Protein AF-A0A3L6S058-F1 (afdb_monomer_lite)

Structure (mmCIF, N/CA/C/O backbone):
data_AF-A0A3L6S058-F1
#
_entry.id   AF-A0A3L6S058-F1
#
loop_
_atom_site.group_PDB
_atom_site.id
_atom_site.type_symbol
_atom_site.label_atom_id
_atom_site.label_alt_id
_atom_site.label_comp_id
_atom_site.label_asym_id
_atom_site.label_entity_id
_atom_site.label_seq_id
_atom_site.pdbx_PDB_ins_code
_atom_site.Cartn_x
_atom_site.Cartn_y
_atom_site.Cartn_z
_atom_site.occupancy
_atom_site.B_iso_or_equiv
_atom_site.auth_seq_id
_atom_site.auth_comp_id
_atom_site.auth_asym_id
_atom_site.auth_atom_id
_atom_site.pdbx_PDB_model_num
ATOM 1 N N . MET A 1 1 ? 93.501 -15.573 -48.172 1.00 44.84 1 MET A N 1
ATOM 2 C CA . MET A 1 1 ? 94.250 -16.262 -49.234 1.00 44.84 1 MET A CA 1
ATOM 3 C C . MET A 1 1 ? 93.600 -17.631 -49.296 1.00 44.84 1 MET A C 1
ATOM 5 O O . MET A 1 1 ? 93.724 -18.362 -48.328 1.00 44.84 1 MET A O 1
ATOM 9 N N . ASP A 1 2 ? 92.662 -17.895 -50.200 1.00 35.03 2 ASP A N 1
ATOM 10 C CA . ASP A 1 2 ? 92.759 -17.596 -51.629 1.00 35.03 2 ASP A CA 1
ATOM 11 C C . ASP A 1 2 ? 91.419 -17.218 -52.270 1.00 35.03 2 ASP A C 1
ATOM 13 O O . ASP A 1 2 ? 90.385 -17.842 -52.031 1.00 35.03 2 ASP A O 1
ATOM 17 N N . ASP A 1 3 ? 91.495 -16.181 -53.100 1.00 41.69 3 ASP A N 1
ATOM 18 C CA . ASP A 1 3 ? 90.551 -15.879 -54.165 1.00 41.69 3 ASP A CA 1
ATOM 19 C C . ASP A 1 3 ? 90.667 -16.953 -55.248 1.00 41.69 3 ASP A C 1
ATOM 21 O O . ASP A 1 3 ? 91.778 -17.259 -55.671 1.00 41.69 3 ASP A O 1
ATOM 25 N N . PHE A 1 4 ? 89.550 -17.453 -55.772 1.00 39.94 4 PHE A N 1
ATOM 26 C CA . PHE A 1 4 ? 89.512 -17.933 -57.155 1.00 39.94 4 PHE A CA 1
ATOM 27 C C . PHE A 1 4 ? 88.100 -17.761 -57.723 1.00 39.94 4 PHE A C 1
ATOM 29 O O . PHE A 1 4 ? 87.246 -18.641 -57.656 1.00 39.94 4 PHE A O 1
ATOM 36 N N . PHE A 1 5 ? 87.866 -16.574 -58.281 1.00 37.28 5 PHE A N 1
ATOM 37 C CA . PHE A 1 5 ? 86.881 -16.378 -59.337 1.00 37.28 5 PHE A CA 1
ATOM 38 C C . PHE A 1 5 ? 87.370 -17.113 -60.590 1.00 37.28 5 PHE A C 1
ATOM 40 O O . PHE A 1 5 ? 88.449 -16.809 -61.095 1.00 37.28 5 PHE A O 1
ATOM 47 N N . ILE A 1 6 ? 86.556 -18.021 -61.125 1.00 50.00 6 ILE A N 1
ATOM 48 C CA . ILE A 1 6 ? 86.510 -18.295 -62.564 1.00 50.00 6 ILE A CA 1
ATOM 49 C C . ILE A 1 6 ? 85.036 -18.261 -62.960 1.00 50.00 6 ILE A C 1
ATOM 51 O O . ILE A 1 6 ? 84.266 -19.158 -62.623 1.00 50.00 6 ILE A O 1
ATOM 55 N N . ASP A 1 7 ? 84.670 -17.186 -63.655 1.00 44.31 7 ASP A N 1
ATOM 56 C CA . ASP A 1 7 ? 83.478 -17.102 -64.492 1.00 44.31 7 ASP A CA 1
ATOM 57 C C . ASP A 1 7 ? 83.594 -18.099 -65.645 1.00 44.31 7 ASP A C 1
ATOM 59 O O . ASP A 1 7 ? 84.623 -18.141 -66.318 1.00 44.31 7 ASP A O 1
ATOM 63 N N . LEU A 1 8 ? 82.510 -18.813 -65.943 1.00 43.28 8 LEU A N 1
ATOM 64 C CA . LEU A 1 8 ? 82.200 -19.246 -67.305 1.00 43.28 8 LEU A CA 1
ATOM 65 C C . LEU A 1 8 ? 80.700 -19.529 -67.422 1.00 43.28 8 LEU A C 1
ATOM 67 O O . LEU A 1 8 ? 80.188 -20.596 -67.099 1.00 43.28 8 LEU A O 1
ATOM 71 N N . ASN A 1 9 ? 80.014 -18.493 -67.887 1.00 42.84 9 ASN A N 1
ATOM 72 C CA . ASN A 1 9 ? 78.731 -18.537 -68.562 1.00 42.84 9 ASN A CA 1
ATOM 73 C C . ASN A 1 9 ? 78.763 -19.567 -69.709 1.00 42.84 9 ASN A C 1
ATOM 75 O O . ASN A 1 9 ? 79.426 -19.296 -70.705 1.00 42.84 9 ASN A O 1
ATOM 79 N N . ASP A 1 10 ? 78.049 -20.695 -69.594 1.00 37.28 10 ASP A N 1
ATOM 80 C CA . ASP A 1 10 ? 77.341 -21.314 -70.727 1.00 37.28 10 ASP A CA 1
ATOM 81 C C . ASP A 1 10 ? 76.335 -22.405 -70.285 1.00 37.28 10 ASP A C 1
ATOM 83 O O . ASP A 1 10 ? 76.509 -23.050 -69.254 1.00 37.28 10 ASP A O 1
ATOM 87 N N . ALA A 1 11 ? 75.329 -22.641 -71.134 1.00 37.25 11 ALA A N 1
ATOM 88 C CA . ALA A 1 11 ? 74.325 -23.718 -71.119 1.00 37.25 11 ALA A CA 1
ATOM 89 C C . ALA A 1 11 ? 73.046 -23.539 -70.264 1.00 37.25 11 ALA A C 1
ATOM 91 O O . ALA A 1 11 ? 72.781 -24.192 -69.258 1.00 37.25 11 ALA A O 1
ATOM 92 N N . ALA A 1 12 ? 72.193 -22.671 -70.800 1.00 41.12 12 ALA A N 1
ATOM 93 C CA . ALA A 1 12 ? 70.732 -22.708 -70.835 1.00 41.12 12 ALA A CA 1
ATOM 94 C C . ALA A 1 12 ? 70.006 -24.050 -70.519 1.00 41.12 12 ALA A C 1
ATOM 96 O O . ALA A 1 12 ? 70.308 -25.082 -71.108 1.00 41.12 12 ALA A O 1
ATOM 97 N N . GLN A 1 13 ? 68.914 -23.947 -69.740 1.00 35.25 13 GLN A N 1
ATOM 98 C CA . GLN A 1 13 ? 67.521 -24.351 -70.060 1.00 35.25 13 GLN A CA 1
ATOM 99 C C . GLN A 1 13 ? 66.767 -24.991 -68.878 1.00 35.25 13 GLN A C 1
ATOM 101 O O . GLN A 1 13 ? 67.076 -26.088 -68.429 1.00 35.25 13 GLN A O 1
ATOM 106 N N . GLY A 1 14 ? 65.659 -24.344 -68.488 1.00 39.09 14 GLY A N 1
ATOM 107 C CA . GLY A 1 14 ? 64.424 -25.080 -68.199 1.00 39.09 14 GLY A CA 1
ATOM 108 C C . GLY A 1 14 ? 64.016 -25.292 -66.742 1.00 39.09 14 GLY A C 1
ATOM 109 O O . GLY A 1 14 ? 63.689 -26.413 -66.378 1.00 39.09 14 GLY A O 1
ATOM 110 N N . VAL A 1 15 ? 63.894 -24.236 -65.932 1.00 36.03 15 VAL A N 1
ATOM 111 C CA . VAL A 1 15 ? 62.937 -24.252 -64.810 1.00 36.03 15 VAL A CA 1
ATOM 112 C C . V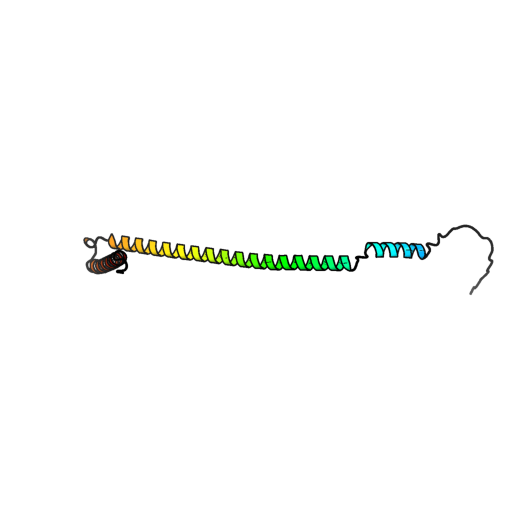AL A 1 15 ? 62.122 -22.972 -64.879 1.00 36.03 15 VAL A C 1
ATOM 114 O O . VAL A 1 15 ? 62.600 -21.891 -64.542 1.00 36.03 15 VAL A O 1
ATOM 117 N N . GLY A 1 16 ? 60.895 -23.094 -65.387 1.00 37.34 16 GLY A N 1
ATOM 118 C CA . GLY A 1 16 ? 59.908 -22.025 -65.362 1.00 37.34 16 GLY A CA 1
ATOM 119 C C . GLY A 1 16 ? 59.573 -21.685 -63.917 1.00 37.34 16 GLY A C 1
ATOM 120 O O . GLY A 1 16 ? 58.658 -22.261 -63.334 1.00 37.34 16 GLY A O 1
ATOM 121 N N . VAL A 1 17 ? 60.321 -20.748 -63.338 1.00 38.19 17 VAL A N 1
ATOM 122 C CA . VAL A 1 17 ? 59.876 -19.987 -62.178 1.00 38.19 17 VAL A CA 1
ATOM 123 C C . VAL A 1 17 ? 58.657 -19.226 -62.672 1.00 38.19 17 VAL A C 1
ATOM 125 O O . VAL A 1 17 ? 58.783 -18.251 -63.412 1.00 38.19 17 VAL A O 1
ATOM 128 N N . GLY A 1 18 ? 57.467 -19.739 -62.354 1.00 40.62 18 GLY A N 1
ATOM 129 C CA . GLY A 1 18 ? 56.224 -19.022 -62.567 1.00 40.62 18 GLY A CA 1
ATOM 130 C C . GLY A 1 18 ? 56.354 -17.693 -61.846 1.00 40.62 18 GLY A C 1
ATOM 131 O O . GLY A 1 18 ? 56.252 -17.637 -60.623 1.00 40.62 18 GLY A O 1
ATOM 132 N N . VAL A 1 19 ? 56.653 -16.642 -62.607 1.00 39.91 19 VAL A N 1
ATOM 133 C CA . VAL A 1 19 ? 56.618 -15.269 -62.133 1.00 39.91 19 VAL A CA 1
ATOM 134 C C . VAL A 1 19 ? 55.179 -15.068 -61.695 1.00 39.91 19 VAL A C 1
ATOM 136 O O . VAL A 1 19 ? 54.285 -14.900 -62.525 1.00 39.91 19 VAL A O 1
ATOM 139 N N . VAL A 1 20 ? 54.924 -15.159 -60.390 1.00 45.78 20 VAL A N 1
ATOM 140 C CA . VAL A 1 20 ? 53.693 -14.626 -59.821 1.00 45.78 20 VAL A CA 1
ATOM 141 C C . VAL A 1 20 ? 53.835 -13.126 -60.010 1.00 45.78 20 VAL A C 1
ATOM 143 O O . VAL A 1 20 ? 54.428 -12.430 -59.192 1.00 45.78 20 VAL A O 1
ATOM 146 N N . SER A 1 21 ? 53.391 -12.663 -61.177 1.00 47.31 21 SER A N 1
ATOM 147 C CA . SER A 1 21 ? 53.365 -11.260 -61.554 1.00 47.31 21 SER A CA 1
ATOM 148 C C . SER A 1 21 ? 52.746 -10.466 -60.410 1.00 47.31 21 SER A C 1
ATOM 150 O O . SER A 1 21 ? 51.756 -10.922 -59.828 1.00 47.31 21 SER A O 1
ATOM 152 N N . GLU A 1 22 ? 53.265 -9.270 -60.127 1.00 47.50 22 GLU A N 1
ATOM 153 C CA . GLU A 1 22 ? 52.631 -8.303 -59.217 1.00 47.50 22 GLU A CA 1
ATOM 154 C C . GLU A 1 22 ? 51.126 -8.155 -59.497 1.00 47.50 22 GLU A C 1
ATOM 156 O O . GLU A 1 22 ? 50.352 -7.920 -58.577 1.00 47.50 22 GLU A O 1
ATOM 161 N N . SER A 1 23 ? 50.694 -8.400 -60.738 1.00 54.69 23 SER A N 1
ATOM 162 C CA . SER A 1 23 ? 49.303 -8.483 -61.198 1.00 54.69 23 SER A CA 1
ATOM 163 C C . SER A 1 23 ? 48.432 -9.536 -60.483 1.00 54.69 23 SER A C 1
ATOM 165 O O . SER A 1 23 ? 47.245 -9.303 -60.275 1.00 54.69 23 SER A O 1
ATOM 167 N N . SER A 1 24 ? 48.983 -10.684 -60.075 1.00 55.78 24 SER A N 1
ATOM 168 C CA . SER A 1 24 ? 48.235 -11.751 -59.378 1.00 55.78 24 SER A CA 1
ATOM 169 C C . SER A 1 24 ? 48.106 -11.477 -57.879 1.00 55.78 24 SER A C 1
ATOM 171 O O . SER A 1 24 ? 47.055 -11.719 -57.286 1.00 55.78 24 SER A O 1
ATOM 173 N N . MET A 1 25 ? 49.158 -10.918 -57.274 1.00 58.44 25 MET A N 1
ATOM 174 C CA . MET A 1 25 ? 49.145 -10.430 -55.890 1.00 58.44 25 MET A CA 1
ATOM 175 C C . MET A 1 25 ? 48.222 -9.212 -55.740 1.00 58.44 25 MET A C 1
ATOM 177 O O . MET A 1 25 ? 47.410 -9.159 -54.813 1.00 58.44 25 MET A O 1
ATOM 181 N N . SER A 1 26 ? 48.297 -8.263 -56.678 1.00 59.66 26 SER A N 1
ATOM 182 C CA . SER A 1 26 ? 47.438 -7.079 -56.706 1.00 59.66 26 SER A CA 1
ATOM 183 C C . SER A 1 26 ? 45.987 -7.446 -57.002 1.00 59.66 26 SER A C 1
ATOM 185 O O . SER A 1 26 ? 45.103 -6.954 -56.313 1.00 59.66 26 SER A O 1
ATOM 187 N N . GLY A 1 27 ? 45.724 -8.392 -57.910 1.00 63.88 27 GLY A N 1
ATOM 188 C CA . GLY A 1 27 ? 44.375 -8.892 -58.183 1.00 63.88 27 GLY A CA 1
ATOM 189 C C . GLY A 1 27 ? 43.721 -9.570 -56.973 1.00 63.88 27 GLY A C 1
ATOM 190 O O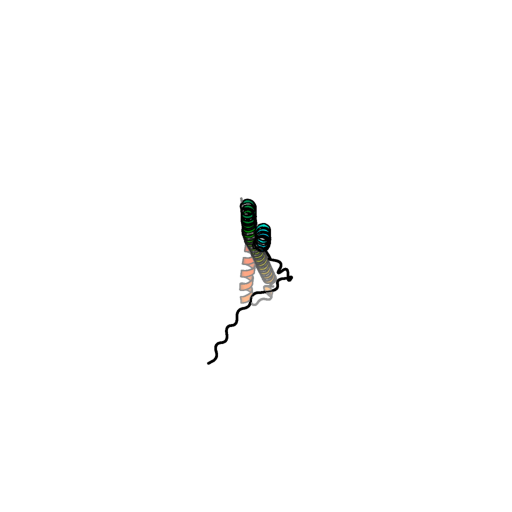 . GLY A 1 27 ? 42.542 -9.341 -56.698 1.00 63.88 27 GLY A O 1
ATOM 191 N N . PHE A 1 28 ? 44.477 -10.353 -56.195 1.00 59.44 28 PHE A N 1
ATOM 192 C CA . PHE A 1 28 ? 43.964 -10.979 -54.971 1.00 59.44 28 PHE A CA 1
ATOM 193 C C . PHE A 1 28 ? 43.727 -9.954 -53.850 1.00 59.44 28 PHE A C 1
ATOM 195 O O . PHE A 1 28 ? 42.723 -10.035 -53.137 1.00 59.44 28 PHE A O 1
ATOM 202 N N . ALA A 1 29 ? 44.608 -8.956 -53.723 1.00 61.47 29 ALA A N 1
ATOM 203 C CA . ALA A 1 29 ? 44.434 -7.841 -52.797 1.00 61.47 29 ALA A CA 1
ATOM 204 C C . ALA A 1 29 ? 43.221 -6.974 -53.175 1.00 61.47 29 ALA A C 1
ATOM 206 O O . ALA A 1 29 ? 42.393 -6.688 -52.315 1.00 61.47 29 ALA A O 1
ATOM 207 N N . SER A 1 30 ? 43.046 -6.634 -54.453 1.00 61.88 30 SER A N 1
ATOM 208 C CA . SER A 1 30 ? 41.883 -5.898 -54.957 1.00 61.88 30 SER A CA 1
ATOM 209 C C . SER A 1 30 ? 40.581 -6.650 -54.706 1.00 61.88 30 SER A C 1
ATOM 211 O O . SER A 1 30 ? 39.628 -6.041 -54.231 1.00 61.88 30 SER A O 1
ATOM 213 N N . LYS A 1 31 ? 40.563 -7.969 -54.925 1.00 58.53 31 LYS A N 1
ATOM 214 C CA . LYS A 1 31 ? 39.394 -8.821 -54.671 1.00 58.53 31 LYS A CA 1
ATOM 215 C C . LYS A 1 31 ? 39.067 -8.938 -53.179 1.00 58.53 31 LYS A C 1
ATOM 217 O O . LYS A 1 31 ? 37.898 -8.947 -52.811 1.00 58.53 31 LYS A O 1
ATOM 222 N N . LYS A 1 32 ? 40.084 -8.970 -52.306 1.00 58.56 32 LYS A N 1
ATOM 223 C CA . LYS A 1 32 ? 39.899 -8.860 -50.849 1.00 58.56 32 LYS A CA 1
ATOM 224 C C . LYS A 1 32 ? 39.338 -7.497 -50.453 1.00 58.56 32 LYS A C 1
ATOM 226 O O . LYS A 1 32 ? 38.412 -7.454 -49.659 1.00 58.56 32 LYS A O 1
ATOM 231 N N . ILE A 1 33 ? 39.869 -6.401 -50.995 1.00 62.16 33 ILE A N 1
ATOM 232 C CA . ILE A 1 33 ? 39.377 -5.050 -50.693 1.00 62.16 33 ILE A CA 1
ATOM 233 C C . ILE A 1 33 ? 37.927 -4.915 -51.176 1.00 62.16 33 ILE A C 1
ATOM 235 O O . ILE A 1 33 ? 37.095 -4.429 -50.427 1.00 62.16 33 ILE A O 1
ATOM 239 N N . GLU A 1 34 ? 37.600 -5.392 -52.375 1.00 59.25 34 GLU A N 1
ATOM 240 C CA . GLU A 1 34 ? 36.240 -5.397 -52.929 1.00 59.25 34 GLU A CA 1
ATOM 241 C C . GLU A 1 34 ? 35.247 -6.193 -52.069 1.00 59.25 34 GLU A C 1
ATOM 243 O O . GLU A 1 34 ? 34.136 -5.725 -51.848 1.00 59.25 34 GLU A O 1
ATOM 248 N N . LEU A 1 35 ? 35.675 -7.315 -51.477 1.00 57.62 35 LEU A N 1
ATOM 249 C CA . LEU A 1 35 ? 34.867 -8.104 -50.538 1.00 57.62 35 LEU A CA 1
ATOM 250 C C . LEU A 1 35 ? 34.507 -7.343 -49.241 1.00 57.62 35 LEU A C 1
ATOM 252 O O . LEU A 1 35 ? 33.541 -7.699 -48.573 1.00 57.62 35 LEU A O 1
ATOM 256 N N . PHE A 1 36 ? 35.282 -6.312 -48.883 1.00 60.44 36 PHE A N 1
ATOM 257 C CA . PHE A 1 36 ? 35.091 -5.475 -47.689 1.00 60.44 36 PHE A CA 1
ATOM 258 C C . PHE A 1 36 ? 34.716 -4.018 -48.016 1.00 60.44 36 PHE A C 1
ATOM 260 O O . PHE A 1 36 ? 34.646 -3.182 -47.111 1.00 60.44 36 PHE A O 1
ATOM 267 N N . LYS A 1 37 ? 34.462 -3.688 -49.290 1.00 67.62 37 LYS A N 1
ATOM 268 C CA . LYS A 1 37 ? 33.994 -2.357 -49.695 1.00 67.62 37 LYS A CA 1
ATOM 269 C C . LYS A 1 37 ? 32.502 -2.249 -49.424 1.00 67.62 37 LYS A C 1
ATOM 271 O O . LYS A 1 37 ? 31.676 -2.473 -50.298 1.00 67.62 37 LYS A O 1
ATOM 276 N N . GLU A 1 38 ? 32.178 -1.861 -48.203 1.00 69.88 38 GLU A N 1
ATOM 277 C CA . GLU A 1 38 ? 30.874 -1.279 -47.930 1.00 69.88 38 GLU A CA 1
ATOM 278 C C . GLU A 1 38 ? 30.758 0.072 -48.654 1.00 69.88 38 GLU A C 1
ATOM 280 O O . GLU A 1 38 ? 31.660 0.917 -48.560 1.00 69.88 38 GLU A O 1
ATOM 285 N N . THR A 1 39 ? 29.646 0.294 -49.352 1.00 82.00 39 THR A N 1
ATOM 286 C CA . THR A 1 39 ? 29.357 1.606 -49.942 1.00 82.00 39 THR A CA 1
ATOM 287 C C . THR A 1 39 ? 29.045 2.637 -48.851 1.00 82.00 39 THR A C 1
ATOM 289 O O . THR A 1 39 ? 28.521 2.312 -47.788 1.00 82.00 39 THR A O 1
ATOM 292 N N . GLU A 1 40 ? 29.311 3.923 -49.100 1.00 82.12 40 GLU A N 1
ATOM 293 C CA . GLU A 1 40 ? 28.928 4.994 -48.157 1.00 82.12 40 GLU A CA 1
ATOM 294 C C . GLU A 1 40 ? 27.425 4.954 -47.807 1.00 82.12 40 GLU A C 1
ATOM 296 O O . GLU A 1 40 ? 27.035 5.266 -46.682 1.00 82.12 40 GLU A O 1
ATOM 301 N N . GLY A 1 41 ? 26.581 4.526 -48.755 1.00 86.31 41 GLY A N 1
ATOM 302 C CA . GLY A 1 41 ? 25.140 4.359 -48.553 1.00 86.31 41 GLY A CA 1
ATOM 303 C C . GLY A 1 41 ? 24.790 3.222 -47.592 1.00 86.31 41 GLY A C 1
ATOM 304 O O . GLY A 1 41 ? 23.973 3.420 -46.695 1.00 86.31 41 GLY A O 1
ATOM 305 N N . GLU A 1 42 ? 25.437 2.065 -47.729 1.00 89.19 42 GLU A N 1
ATOM 306 C CA . GLU A 1 42 ? 25.288 0.939 -46.796 1.00 89.19 42 GLU A CA 1
ATOM 307 C C . GLU A 1 42 ? 25.763 1.323 -45.389 1.00 89.19 42 GLU A C 1
ATOM 309 O O . GLU A 1 42 ? 25.064 1.049 -44.412 1.00 89.19 42 GLU A O 1
ATOM 314 N N . ARG A 1 43 ? 26.877 2.066 -45.286 1.00 88.31 43 ARG A N 1
ATOM 315 C CA . ARG A 1 43 ? 27.408 2.512 -43.988 1.00 88.31 43 ARG A CA 1
ATOM 316 C C . ARG A 1 43 ? 26.453 3.448 -43.285 1.00 88.31 43 ARG A C 1
ATOM 318 O O . ARG A 1 43 ? 26.217 3.313 -42.085 1.00 88.31 43 ARG A O 1
ATOM 325 N N . LYS A 1 44 ? 25.883 4.383 -44.041 1.00 92.12 44 LYS A N 1
ATOM 326 C CA . LYS A 1 44 ? 24.857 5.285 -43.534 1.00 92.12 44 LYS A CA 1
ATOM 327 C C . LYS A 1 44 ? 23.623 4.508 -43.070 1.00 92.12 44 LYS A C 1
ATOM 329 O O . LYS A 1 44 ? 23.167 4.747 -41.959 1.00 92.12 44 LYS A O 1
ATOM 334 N N . ALA A 1 45 ? 23.140 3.548 -43.860 1.00 94.06 45 ALA A N 1
ATOM 335 C CA . ALA A 1 45 ? 21.985 2.731 -43.493 1.00 94.06 45 ALA A CA 1
ATOM 336 C C . ALA A 1 45 ? 22.220 1.938 -42.196 1.00 94.06 45 ALA A C 1
ATOM 338 O O . ALA A 1 45 ? 21.352 1.929 -41.325 1.00 94.06 45 ALA A O 1
ATOM 339 N N . ARG A 1 46 ? 23.411 1.347 -42.020 1.00 93.44 46 ARG A N 1
ATOM 340 C CA . ARG A 1 46 ? 23.778 0.652 -40.776 1.00 93.44 46 ARG A CA 1
ATOM 341 C C . ARG A 1 46 ? 23.823 1.582 -39.569 1.00 93.44 46 ARG A C 1
ATOM 343 O O . ARG A 1 46 ? 23.359 1.213 -38.495 1.00 93.44 46 ARG A O 1
ATOM 350 N N . LEU A 1 47 ? 24.381 2.782 -39.723 1.00 94.81 47 LEU A N 1
ATOM 351 C CA . LEU A 1 47 ? 24.410 3.767 -38.640 1.00 94.81 47 LEU A CA 1
ATOM 352 C C . LEU A 1 47 ? 23.002 4.254 -38.283 1.00 94.81 47 LEU A C 1
ATOM 354 O O . LEU A 1 47 ? 22.686 4.360 -37.100 1.00 94.81 47 LEU A O 1
ATOM 358 N N . ASP A 1 48 ? 22.152 4.493 -39.281 1.00 96.56 48 ASP A N 1
ATOM 359 C CA . ASP A 1 48 ? 20.757 4.875 -39.067 1.00 96.56 48 ASP A CA 1
ATOM 360 C C . ASP A 1 48 ? 19.996 3.766 -38.314 1.00 96.56 48 ASP A C 1
ATOM 362 O O . ASP A 1 48 ? 19.284 4.063 -37.355 1.00 96.56 48 ASP A O 1
ATOM 366 N N . GLU A 1 49 ? 20.208 2.493 -38.665 1.00 96.81 49 GLU A N 1
ATOM 367 C CA . GLU A 1 49 ? 19.646 1.336 -37.951 1.00 96.81 49 GLU A CA 1
ATOM 368 C C . GLU A 1 49 ? 20.153 1.231 -36.502 1.00 96.81 49 GLU A C 1
ATOM 370 O O . GLU A 1 49 ? 19.375 1.000 -35.577 1.00 96.81 49 GLU A O 1
ATOM 375 N N . ILE A 1 50 ? 21.445 1.462 -36.258 1.00 96.62 50 ILE A N 1
ATOM 376 C CA . ILE A 1 50 ? 21.989 1.485 -34.891 1.00 96.62 50 ILE A CA 1
ATOM 377 C C . ILE A 1 50 ? 21.323 2.595 -34.069 1.00 96.62 50 ILE A C 1
ATOM 379 O O . ILE A 1 50 ? 20.943 2.374 -32.918 1.00 96.62 50 ILE A O 1
ATOM 383 N N . VAL A 1 51 ? 21.142 3.781 -34.655 1.00 97.81 51 VAL A N 1
ATOM 384 C CA . VAL A 1 51 ? 20.500 4.913 -33.978 1.00 97.81 51 VAL A CA 1
ATOM 385 C C . VAL A 1 51 ? 19.028 4.627 -33.682 1.00 97.81 51 VAL A C 1
ATOM 387 O O . VAL A 1 51 ? 18.548 4.997 -32.608 1.00 97.81 51 VAL A O 1
ATOM 390 N N . THR A 1 52 ? 18.291 3.987 -34.594 1.00 97.88 52 THR A N 1
ATOM 391 C CA . THR A 1 52 ? 16.891 3.620 -34.333 1.00 97.88 52 THR A CA 1
ATOM 392 C C . THR A 1 52 ? 16.791 2.573 -33.230 1.00 97.88 52 THR A C 1
ATOM 394 O O . THR A 1 52 ? 15.989 2.753 -32.312 1.00 97.88 52 THR A O 1
ATOM 397 N N . LEU A 1 53 ? 17.638 1.543 -33.252 1.00 97.50 53 LEU A N 1
ATOM 398 C CA . LEU A 1 53 ? 17.677 0.518 -32.209 1.00 97.50 53 LEU A CA 1
ATOM 399 C C . LEU A 1 53 ? 18.024 1.105 -30.838 1.00 97.50 53 LEU A C 1
ATOM 401 O O . LEU A 1 53 ? 17.391 0.757 -29.843 1.00 97.50 53 LEU A O 1
ATOM 405 N N . GLU A 1 54 ? 18.987 2.023 -30.770 1.00 97.69 54 GLU A N 1
ATOM 406 C CA . GLU A 1 54 ? 19.371 2.644 -29.502 1.00 97.69 54 GLU A CA 1
ATOM 407 C C . GLU A 1 54 ? 18.249 3.523 -28.933 1.00 97.69 54 GLU A C 1
ATOM 409 O O . GLU A 1 54 ? 17.979 3.490 -27.733 1.00 97.69 54 GLU A O 1
ATOM 414 N N . LYS A 1 55 ? 17.518 4.246 -29.793 1.00 97.88 55 LYS A N 1
ATOM 415 C CA . LYS A 1 55 ? 16.321 4.993 -29.373 1.00 97.88 55 LYS A CA 1
ATOM 416 C C . LYS A 1 55 ? 15.255 4.075 -28.782 1.00 97.88 55 LYS A C 1
ATOM 418 O O . LYS A 1 55 ? 14.710 4.399 -27.730 1.00 97.88 55 LYS A O 1
ATOM 423 N N . VAL A 1 56 ? 14.979 2.943 -29.432 1.00 98.12 56 VAL A N 1
ATOM 424 C CA . VAL A 1 56 ? 14.004 1.960 -28.934 1.00 98.12 56 VAL A CA 1
ATOM 425 C C . VAL A 1 56 ? 14.435 1.428 -27.569 1.00 98.12 56 VAL A C 1
ATOM 427 O O . VAL A 1 56 ? 13.641 1.471 -26.636 1.00 98.12 56 VAL A O 1
ATOM 430 N N . LYS A 1 57 ? 15.704 1.036 -27.401 1.00 98.00 57 LYS A N 1
ATOM 431 C CA . LYS A 1 57 ? 16.224 0.554 -26.109 1.00 98.00 57 LYS A CA 1
ATOM 432 C C . LYS A 1 57 ? 16.077 1.580 -24.989 1.00 98.00 57 LYS A C 1
ATOM 434 O O . LYS A 1 57 ? 15.709 1.228 -23.868 1.00 98.00 57 LYS A O 1
ATOM 439 N N . VAL A 1 58 ? 16.385 2.846 -25.271 1.00 98.19 58 VAL A N 1
ATOM 440 C CA . VAL A 1 58 ? 16.251 3.927 -24.286 1.00 98.19 58 VAL A CA 1
ATOM 441 C C . VAL A 1 58 ? 14.789 4.114 -23.885 1.00 98.19 58 VAL A C 1
ATOM 443 O O . VAL A 1 58 ? 14.506 4.266 -22.692 1.00 98.19 58 VAL A O 1
ATOM 446 N N . GLU A 1 59 ? 13.873 4.071 -24.852 1.00 98.00 59 GLU A N 1
ATOM 447 C CA . GLU A 1 59 ? 12.444 4.241 -24.597 1.00 98.00 59 GLU A CA 1
ATOM 448 C C . GLU A 1 59 ? 11.848 3.042 -23.849 1.00 98.00 59 GLU A C 1
ATOM 450 O O . GLU A 1 59 ? 11.176 3.226 -22.839 1.00 98.00 59 GLU A O 1
ATOM 455 N N . GLU A 1 60 ? 12.182 1.812 -24.238 1.00 98.06 60 GLU A N 1
ATOM 456 C CA . GLU A 1 60 ? 11.779 0.601 -23.515 1.00 98.06 60 GLU A CA 1
ATOM 457 C C . GLU A 1 60 ? 12.284 0.618 -22.068 1.00 98.06 60 GLU A C 1
ATOM 459 O O . GLU A 1 60 ? 11.529 0.339 -21.136 1.00 98.06 60 GLU A O 1
ATOM 464 N N . ALA A 1 61 ? 13.541 1.014 -21.843 1.00 97.88 61 ALA A N 1
ATOM 465 C CA . ALA A 1 61 ? 14.089 1.132 -20.496 1.00 97.88 61 ALA A CA 1
ATOM 466 C C . ALA A 1 61 ? 13.378 2.221 -19.675 1.00 97.88 61 ALA A C 1
ATOM 468 O O . ALA A 1 61 ? 13.231 2.092 -18.455 1.00 97.88 61 ALA A O 1
ATOM 469 N N . ARG A 1 62 ? 12.946 3.310 -20.319 1.00 98.19 62 ARG A N 1
ATOM 470 C CA . ARG A 1 62 ? 12.166 4.376 -19.685 1.00 98.19 62 ARG A CA 1
ATOM 471 C C . ARG A 1 62 ? 10.770 3.887 -19.305 1.00 98.19 62 ARG A C 1
ATOM 473 O O . ARG A 1 62 ? 10.386 4.066 -18.148 1.00 98.19 62 ARG A O 1
ATOM 480 N N . GLU A 1 63 ? 10.053 3.254 -20.224 1.00 98.31 63 GLU A N 1
ATOM 481 C CA . GLU A 1 63 ? 8.705 2.743 -19.972 1.00 98.31 63 GLU A CA 1
ATOM 482 C C . GLU A 1 63 ? 8.720 1.602 -18.951 1.00 98.31 63 GLU A C 1
ATOM 484 O O . GLU A 1 63 ? 7.900 1.594 -18.035 1.00 98.31 63 GLU A O 1
ATOM 489 N N . HIS A 1 64 ? 9.725 0.722 -18.987 1.00 98.25 64 HIS A N 1
ATOM 490 C CA . HIS A 1 64 ? 9.919 -0.291 -17.952 1.00 98.25 64 HIS A CA 1
ATOM 491 C C . HIS A 1 64 ? 10.116 0.342 -16.565 1.00 98.25 64 HIS A C 1
ATOM 493 O O . HIS A 1 64 ? 9.471 -0.063 -15.599 1.00 98.25 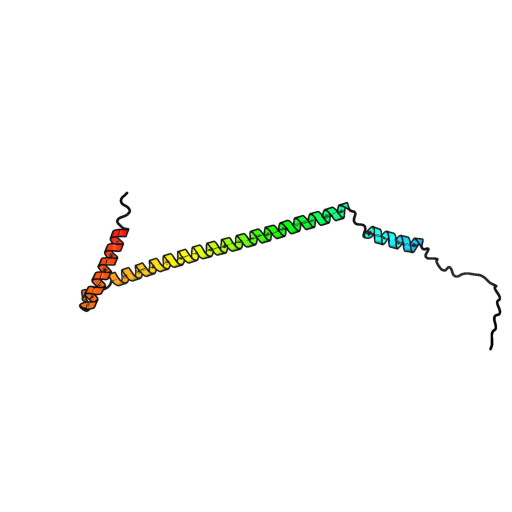64 HIS A O 1
ATOM 499 N N . ARG A 1 65 ? 10.973 1.369 -16.441 1.00 98.12 65 ARG A N 1
ATOM 500 C CA . ARG A 1 65 ? 11.154 2.087 -15.164 1.00 98.12 65 ARG A CA 1
ATOM 501 C C . ARG A 1 65 ? 9.855 2.725 -14.680 1.00 98.12 65 ARG A C 1
ATOM 503 O O . ARG A 1 65 ? 9.562 2.661 -13.490 1.00 98.12 65 ARG A O 1
ATOM 510 N N . LYS A 1 66 ? 9.087 3.332 -15.584 1.00 98.38 66 LYS A N 1
ATOM 511 C CA . LYS A 1 66 ? 7.796 3.944 -15.260 1.00 98.38 66 LYS A CA 1
ATOM 512 C C . LYS A 1 66 ? 6.795 2.899 -14.762 1.00 98.38 66 LYS A C 1
ATOM 514 O O . LYS A 1 66 ? 6.253 3.070 -13.677 1.00 98.38 66 LYS A O 1
ATOM 519 N N . MET A 1 67 ? 6.648 1.791 -15.485 1.00 98.31 67 MET A N 1
ATOM 520 C CA . MET A 1 67 ? 5.795 0.669 -15.091 1.00 98.31 67 MET A CA 1
ATOM 521 C C . MET A 1 67 ? 6.165 0.139 -13.701 1.00 98.31 67 MET A C 1
ATOM 523 O O . MET A 1 67 ? 5.291 -0.033 -12.859 1.00 98.31 67 MET A O 1
ATOM 527 N N . MET A 1 68 ? 7.457 -0.063 -13.422 1.00 98.38 68 MET A N 1
ATOM 528 C CA . MET A 1 68 ? 7.910 -0.531 -12.106 1.00 98.38 68 MET A CA 1
ATOM 529 C C . MET A 1 68 ? 7.548 0.438 -10.974 1.00 98.38 68 MET A C 1
ATOM 531 O O . MET A 1 68 ? 7.173 0.002 -9.887 1.00 98.38 68 MET A O 1
ATOM 535 N N . LEU A 1 69 ? 7.640 1.748 -11.220 1.00 98.38 69 LEU A N 1
ATOM 536 C CA . LEU A 1 69 ? 7.227 2.757 -10.245 1.00 98.38 69 LEU A CA 1
ATOM 537 C C . LEU A 1 69 ? 5.714 2.756 -10.024 1.00 98.38 69 LEU A C 1
ATOM 539 O O . LEU A 1 69 ? 5.274 2.921 -8.888 1.00 98.38 69 LEU A O 1
ATOM 543 N N . ASP A 1 70 ? 4.928 2.578 -11.081 1.00 98.38 70 ASP A N 1
ATOM 544 C CA . ASP A 1 70 ? 3.470 2.554 -10.982 1.00 98.38 70 ASP A CA 1
ATOM 545 C C . ASP A 1 70 ? 2.986 1.303 -10.232 1.00 98.38 70 ASP A C 1
ATOM 547 O O . ASP A 1 70 ? 2.179 1.429 -9.311 1.00 98.38 70 ASP A O 1
ATOM 551 N N . ILE A 1 71 ? 3.588 0.134 -10.487 1.00 98.50 71 ILE A N 1
ATOM 552 C CA . ILE A 1 71 ? 3.321 -1.094 -9.718 1.00 98.50 71 ILE A CA 1
ATOM 553 C C . ILE A 1 71 ? 3.639 -0.896 -8.229 1.00 98.50 71 ILE A C 1
ATOM 555 O O . ILE A 1 71 ? 2.831 -1.250 -7.370 1.00 98.50 71 ILE A O 1
ATOM 559 N N . GLU A 1 72 ? 4.798 -0.320 -7.893 1.00 98.19 72 GLU A N 1
ATOM 560 C CA . GLU A 1 72 ? 5.168 -0.113 -6.486 1.00 98.19 72 GLU A CA 1
ATOM 561 C C . GLU A 1 72 ? 4.241 0.906 -5.800 1.00 98.19 72 GLU A C 1
ATOM 563 O O . GLU A 1 72 ? 3.881 0.736 -4.633 1.00 98.19 72 GLU A O 1
ATOM 568 N N . ARG A 1 73 ? 3.783 1.939 -6.519 1.00 98.38 73 ARG A N 1
ATOM 569 C CA . ARG A 1 73 ? 2.781 2.889 -6.007 1.00 98.38 73 ARG A CA 1
ATOM 570 C C . ARG A 1 73 ? 1.446 2.211 -5.720 1.00 98.38 73 ARG A C 1
ATOM 572 O O . ARG A 1 73 ? 0.884 2.443 -4.650 1.00 98.38 73 ARG A O 1
ATOM 579 N N . GLU A 1 74 ? 0.949 1.389 -6.640 1.00 98.25 74 GLU A N 1
ATOM 580 C CA . GLU A 1 74 ? -0.300 0.643 -6.458 1.00 98.25 74 GLU A CA 1
ATOM 581 C C . GLU A 1 74 ? -0.195 -0.334 -5.286 1.00 98.25 74 GLU A C 1
ATOM 583 O O . GLU A 1 74 ? -1.072 -0.363 -4.420 1.00 98.25 74 GLU A O 1
ATOM 588 N N . ARG A 1 75 ? 0.922 -1.062 -5.188 1.00 98.44 75 ARG A N 1
ATOM 589 C CA . ARG A 1 75 ? 1.207 -1.947 -4.055 1.00 98.44 75 ARG A CA 1
ATOM 590 C C . ARG A 1 75 ? 1.167 -1.190 -2.726 1.00 98.44 75 ARG A C 1
ATOM 592 O O . ARG A 1 75 ? 0.487 -1.625 -1.798 1.00 98.44 75 ARG A O 1
ATOM 599 N N . LEU A 1 76 ? 1.843 -0.043 -2.638 1.00 98.38 76 LEU A N 1
ATOM 600 C CA . LEU A 1 76 ? 1.841 0.786 -1.431 1.00 98.38 76 LEU A CA 1
ATOM 601 C C . LEU A 1 76 ? 0.447 1.339 -1.102 1.00 98.38 76 LEU A C 1
ATOM 603 O O . LEU A 1 76 ? 0.106 1.464 0.075 1.00 98.38 76 LEU A O 1
ATOM 607 N N . ALA A 1 77 ? -0.362 1.677 -2.107 1.00 98.31 77 ALA A N 1
ATOM 608 C CA . ALA A 1 77 ? -1.736 2.125 -1.899 1.00 98.31 77 ALA A CA 1
ATOM 609 C C . ALA A 1 77 ? -2.612 1.003 -1.317 1.00 98.31 77 ALA A C 1
ATOM 611 O O . ALA A 1 77 ? -3.312 1.228 -0.327 1.00 98.31 77 ALA A O 1
ATOM 612 N N . LEU A 1 78 ? -2.509 -0.211 -1.867 1.00 98.25 78 LEU A N 1
ATOM 613 C CA . LEU A 1 78 ? -3.215 -1.389 -1.361 1.00 98.25 78 LEU A CA 1
ATOM 614 C C . LEU A 1 78 ? -2.776 -1.752 0.062 1.00 98.25 78 LEU A C 1
ATOM 616 O O . LEU A 1 78 ? -3.622 -2.024 0.913 1.00 98.25 78 LEU A O 1
ATOM 620 N N . ASP A 1 79 ? -1.475 -1.702 0.353 1.00 98.12 79 ASP A N 1
ATOM 621 C CA . ASP A 1 79 ? -0.960 -1.966 1.699 1.00 98.12 79 ASP A CA 1
ATOM 622 C C . ASP A 1 79 ? -1.472 -0.930 2.713 1.00 98.12 79 ASP A C 1
ATOM 624 O O . ASP A 1 79 ? -1.904 -1.304 3.806 1.00 98.12 79 ASP A O 1
ATOM 628 N N . LYS A 1 80 ? -1.503 0.361 2.349 1.00 98.06 80 LYS A N 1
ATOM 629 C CA . LYS A 1 80 ? -2.095 1.414 3.192 1.00 98.06 80 LYS A CA 1
ATOM 630 C C . LYS A 1 80 ? -3.580 1.174 3.444 1.00 98.06 80 LYS A C 1
ATOM 632 O O . LYS A 1 80 ? -4.019 1.283 4.58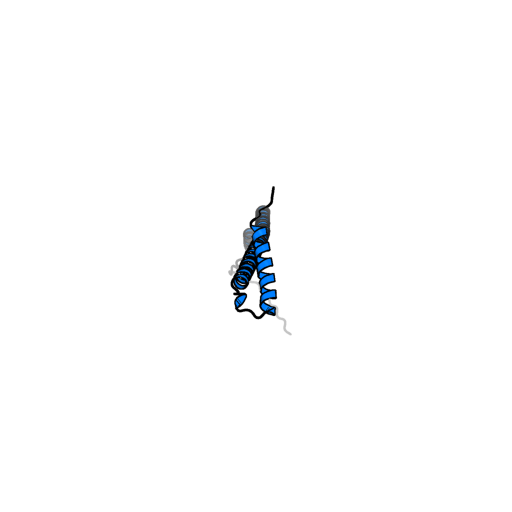6 1.00 98.06 80 LYS A O 1
ATOM 637 N N . GLN A 1 81 ? -4.340 0.826 2.407 1.00 98.00 81 GLN A N 1
ATOM 638 C CA . GLN A 1 81 ? -5.763 0.526 2.543 1.00 98.00 81 GLN A CA 1
ATOM 639 C C . GLN A 1 81 ? -5.990 -0.690 3.449 1.00 98.00 81 GLN A C 1
ATOM 641 O O . GLN A 1 81 ? -6.852 -0.651 4.324 1.00 98.00 81 GLN A O 1
ATOM 646 N N . ARG A 1 82 ? -5.193 -1.754 3.293 1.00 98.12 82 ARG A N 1
ATOM 647 C CA . ARG A 1 82 ? -5.266 -2.940 4.155 1.00 98.12 82 ARG A CA 1
ATOM 648 C C . ARG A 1 82 ? -4.991 -2.588 5.614 1.00 98.12 82 ARG A C 1
ATOM 650 O O . ARG A 1 82 ? -5.758 -3.003 6.475 1.00 98.12 82 ARG A O 1
ATOM 657 N N . LEU A 1 83 ? -3.936 -1.817 5.883 1.00 97.81 83 LEU A N 1
ATOM 658 C CA . LEU A 1 83 ? -3.597 -1.383 7.241 1.00 97.81 83 LEU A CA 1
ATOM 659 C C . LEU A 1 83 ? -4.700 -0.518 7.857 1.00 97.81 83 LEU A C 1
ATOM 661 O O . LEU A 1 83 ? -5.010 -0.689 9.031 1.00 97.81 83 LEU A O 1
ATOM 665 N N . HIS A 1 84 ? -5.317 0.364 7.068 1.00 97.62 84 HIS A N 1
ATOM 666 C CA . HIS A 1 84 ? -6.457 1.160 7.515 1.00 97.62 84 HIS A CA 1
ATOM 667 C C . HIS A 1 84 ? -7.643 0.276 7.907 1.00 97.62 84 HIS A C 1
ATOM 669 O O . HIS A 1 84 ? -8.131 0.371 9.027 1.00 97.62 84 HIS A O 1
ATOM 675 N N . MET A 1 85 ? -8.057 -0.638 7.023 1.00 97.56 85 MET A N 1
ATOM 676 C CA . MET A 1 85 ? -9.163 -1.558 7.305 1.00 97.56 85 MET A CA 1
ATOM 677 C C . MET A 1 85 ? -8.872 -2.459 8.511 1.00 97.56 85 MET A C 1
ATOM 679 O O . MET A 1 85 ? -9.769 -2.752 9.296 1.00 97.56 85 MET A O 1
ATOM 683 N N . GLU A 1 86 ? -7.626 -2.909 8.677 1.00 98.00 86 GLU A N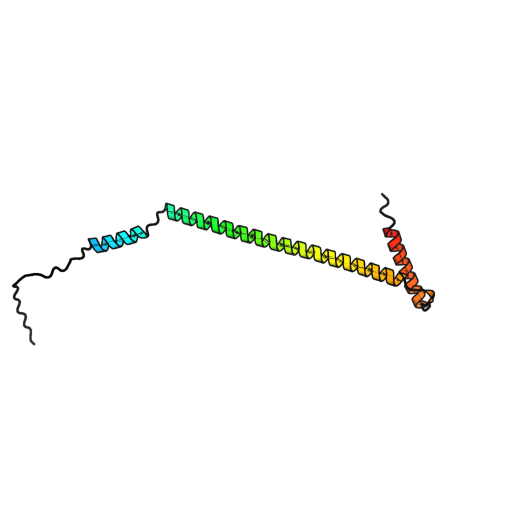 1
ATOM 684 C CA . GLU A 1 86 ? -7.219 -3.701 9.838 1.00 98.00 86 GLU A CA 1
ATOM 685 C C . GLU A 1 86 ? -7.261 -2.878 11.133 1.00 98.00 86 GLU A C 1
ATOM 687 O O . GLU A 1 86 ? -7.708 -3.389 12.159 1.00 98.00 86 GLU A O 1
ATOM 692 N N . ALA A 1 87 ? -6.834 -1.613 11.093 1.00 97.69 87 ALA A N 1
ATOM 693 C CA . ALA A 1 87 ? -6.917 -0.708 12.234 1.00 97.69 87 ALA A CA 1
ATOM 694 C C . ALA A 1 87 ? -8.376 -0.432 12.626 1.00 97.69 87 ALA A C 1
ATOM 696 O O . ALA A 1 87 ? -8.724 -0.613 13.789 1.00 97.69 87 ALA A O 1
ATOM 697 N N . GLU A 1 88 ? -9.240 -0.107 11.659 1.00 96.88 88 GLU A N 1
ATOM 698 C CA . GLU A 1 88 ? -10.677 0.089 11.893 1.00 96.88 88 GLU A CA 1
ATOM 699 C C . GLU A 1 88 ? -11.344 -1.176 12.440 1.00 96.88 88 GLU A C 1
ATOM 701 O O . GLU A 1 88 ? -12.200 -1.106 13.320 1.00 96.88 88 GLU A O 1
ATOM 706 N N . LYS A 1 89 ? -10.960 -2.352 11.930 1.00 97.50 89 LYS A N 1
ATOM 707 C CA . LYS A 1 89 ? -11.474 -3.627 12.429 1.00 97.50 89 LYS A CA 1
ATOM 708 C C . LYS A 1 89 ? -11.063 -3.856 13.884 1.00 97.50 89 LYS A C 1
ATOM 710 O O . LYS A 1 89 ? -11.916 -4.205 14.689 1.00 97.50 89 LYS A O 1
ATOM 715 N N . LYS A 1 90 ? -9.791 -3.632 14.227 1.00 97.88 90 LYS A N 1
ATOM 716 C CA . LYS A 1 90 ? -9.292 -3.772 15.607 1.00 97.88 90 LYS A CA 1
ATOM 717 C C . LYS A 1 90 ? -9.940 -2.776 16.560 1.00 97.88 90 LYS A C 1
ATOM 719 O O . LYS A 1 90 ? -10.244 -3.138 17.689 1.00 97.88 90 LYS A O 1
ATOM 724 N N . GLU A 1 91 ? -10.151 -1.545 16.108 1.00 96.75 91 GLU A N 1
ATOM 725 C CA . GLU A 1 91 ? -10.856 -0.520 16.873 1.00 96.75 91 GLU A CA 1
ATOM 726 C C . GLU A 1 91 ? -12.297 -0.952 17.166 1.00 96.75 91 GLU A C 1
ATOM 728 O O . GLU A 1 91 ? -12.716 -0.920 18.316 1.00 96.75 91 GLU A O 1
ATOM 733 N N . LYS A 1 92 ? -13.026 -1.453 16.158 1.00 96.19 92 LYS A N 1
ATOM 734 C CA . LYS A 1 92 ? -14.385 -1.984 16.347 1.00 96.19 92 LYS A CA 1
ATOM 735 C C . LYS A 1 92 ? -14.423 -3.196 17.271 1.00 96.19 92 LYS A C 1
ATOM 737 O O . LYS A 1 92 ? -15.286 -3.260 18.135 1.00 96.19 92 LYS A O 1
ATOM 742 N N . GLU A 1 93 ? -13.495 -4.136 17.111 1.00 97.94 93 GLU A N 1
ATOM 743 C CA . GLU A 1 93 ? -13.394 -5.302 17.995 1.00 97.94 93 GLU A CA 1
ATOM 744 C C . GLU A 1 93 ? -13.121 -4.881 19.448 1.00 97.94 93 GLU A C 1
ATOM 746 O O . GLU A 1 93 ? -13.674 -5.478 20.368 1.00 97.94 93 GLU A O 1
ATOM 751 N N . GLU A 1 94 ? -12.302 -3.850 19.679 1.00 97.88 94 GLU A N 1
ATOM 752 C CA . GLU A 1 94 ? -12.070 -3.316 21.025 1.00 97.88 94 GLU A CA 1
ATOM 753 C C . GLU A 1 94 ? -13.298 -2.592 21.583 1.00 97.88 94 GLU A C 1
ATOM 755 O O . GLU A 1 94 ? -13.677 -2.847 22.727 1.00 97.88 94 GLU A O 1
ATOM 760 N N . ASP A 1 95 ? -13.961 -1.766 20.771 1.00 97.75 95 ASP A N 1
ATOM 761 C CA . ASP A 1 95 ? -15.213 -1.104 21.144 1.00 97.75 95 ASP A CA 1
ATOM 762 C C . ASP A 1 95 ? -16.280 -2.154 21.538 1.00 97.75 95 ASP A C 1
ATOM 764 O O . ASP A 1 95 ? -16.913 -2.045 22.590 1.00 97.75 95 ASP A O 1
ATOM 768 N N . GLU A 1 96 ? -16.431 -3.228 20.753 1.00 97.62 96 GLU A N 1
ATOM 769 C CA . GLU A 1 96 ? -17.328 -4.356 21.044 1.00 97.62 96 GLU A CA 1
ATOM 770 C C . GLU A 1 96 ? -16.935 -5.099 22.330 1.00 97.62 96 GLU A C 1
ATOM 772 O O . GLU A 1 96 ? -17.806 -5.420 23.145 1.00 97.62 96 GLU A O 1
ATOM 777 N N . ARG A 1 97 ? -15.635 -5.342 22.555 1.00 98.31 97 ARG A N 1
ATOM 778 C CA . ARG A 1 97 ? -15.141 -5.948 23.803 1.00 98.31 97 ARG A CA 1
ATOM 779 C C . ARG A 1 97 ? -15.493 -5.097 25.017 1.00 98.31 97 ARG A C 1
ATOM 781 O O . ARG A 1 97 ? -15.953 -5.653 26.011 1.00 98.31 97 ARG A O 1
ATOM 788 N N . ILE A 1 98 ? -15.299 -3.780 24.941 1.00 98.06 98 ILE A N 1
ATOM 789 C CA . ILE A 1 98 ? -15.610 -2.843 26.029 1.00 98.06 98 ILE A CA 1
ATOM 790 C C . ILE A 1 98 ? -17.118 -2.810 26.293 1.00 98.06 98 ILE A C 1
ATOM 792 O O . ILE A 1 98 ? -17.538 -2.888 27.449 1.00 98.06 98 ILE A O 1
ATOM 796 N N . LEU A 1 99 ? -17.944 -2.751 25.246 1.00 97.75 99 LEU A N 1
ATOM 797 C CA . LEU A 1 99 ? -19.406 -2.784 25.369 1.00 97.75 99 LEU A CA 1
ATOM 798 C C . LEU A 1 99 ? -19.922 -4.102 25.968 1.00 97.75 99 LEU A C 1
ATOM 800 O O . LEU A 1 99 ? -20.931 -4.099 26.669 1.00 97.75 99 LEU A O 1
ATOM 804 N N . ALA A 1 100 ? -19.227 -5.220 25.740 1.00 97.81 100 ALA A N 1
ATOM 805 C CA . ALA A 1 100 ? -19.588 -6.518 26.306 1.00 97.81 100 ALA A CA 1
ATOM 806 C C . ALA A 1 100 ? -19.249 -6.669 27.804 1.00 97.81 100 ALA A C 1
ATOM 808 O O . ALA A 1 100 ? -19.686 -7.638 28.433 1.00 97.81 100 ALA A O 1
ATOM 809 N N . ILE A 1 101 ? -18.481 -5.746 28.399 1.00 97.69 101 ILE A N 1
ATOM 810 C CA . ILE A 1 101 ? -18.138 -5.795 29.826 1.00 97.69 101 ILE A CA 1
ATOM 811 C C . ILE A 1 101 ? -19.397 -5.593 30.673 1.00 97.69 101 ILE A C 1
ATOM 813 O O . ILE A 1 101 ? -20.058 -4.555 30.615 1.00 97.69 101 ILE A O 1
ATOM 817 N N . ASN A 1 102 ? -19.686 -6.574 31.532 1.00 97.38 102 ASN A N 1
ATOM 818 C CA . ASN A 1 102 ? -20.748 -6.460 32.521 1.00 97.38 102 ASN A CA 1
ATOM 819 C C . ASN A 1 102 ? -20.286 -5.608 33.714 1.00 97.38 102 ASN A C 1
ATOM 821 O O . ASN A 1 102 ? -19.590 -6.091 34.610 1.00 97.38 102 ASN A O 1
ATOM 825 N N . LEU A 1 103 ? -20.741 -4.356 33.746 1.00 97.06 103 LEU A N 1
ATOM 826 C CA . LEU A 1 103 ? -20.440 -3.388 34.801 1.00 97.06 103 LEU A CA 1
ATOM 827 C C . LEU A 1 103 ? -20.838 -3.859 36.209 1.00 97.06 103 LEU A C 1
ATOM 829 O O . LEU A 1 103 ? -20.218 -3.435 37.188 1.00 97.06 103 LEU A O 1
ATOM 833 N N . ASP A 1 104 ? -21.818 -4.760 36.335 1.00 96.50 104 ASP A N 1
ATOM 834 C CA . ASP A 1 104 ? -22.236 -5.288 37.635 1.00 96.50 104 ASP A CA 1
ATOM 835 C C . ASP A 1 104 ? -21.210 -6.211 38.286 1.00 96.50 104 ASP A C 1
ATOM 837 O O . ASP A 1 104 ? -21.175 -6.335 39.510 1.00 96.50 104 ASP A O 1
ATOM 841 N N . GLN A 1 105 ? -20.334 -6.798 37.474 1.00 96.50 105 GLN A N 1
ATOM 842 C CA . GLN A 1 105 ? -19.254 -7.670 37.926 1.00 96.50 105 GLN A CA 1
ATOM 843 C C . GLN A 1 105 ? -17.943 -6.905 38.169 1.00 96.50 105 GLN A C 1
ATOM 845 O O . GLN A 1 105 ? -16.974 -7.483 38.660 1.00 96.50 105 GLN A O 1
ATOM 850 N N . CYS A 1 106 ? -17.896 -5.609 37.852 1.00 96.62 106 CYS A N 1
ATOM 851 C CA . CYS A 1 106 ? -16.711 -4.778 38.030 1.00 96.62 106 CYS A CA 1
ATOM 852 C C . CYS A 1 106 ? -16.601 -4.216 39.455 1.00 96.62 106 CYS A C 1
ATOM 854 O O . CYS A 1 106 ? -17.593 -3.842 40.088 1.00 96.62 106 CYS A O 1
ATOM 856 N N . LEU A 1 107 ? -15.359 -4.053 39.927 1.00 97.19 107 LEU A N 1
ATOM 857 C CA . LEU A 1 107 ? -15.070 -3.278 41.136 1.00 97.19 107 LEU A CA 1
ATOM 858 C C . LEU A 1 107 ? -15.516 -1.814 40.953 1.00 97.19 107 LEU A C 1
ATOM 860 O O . LEU A 1 107 ? -15.487 -1.323 39.824 1.00 97.19 107 LEU A O 1
ATOM 864 N N . PRO A 1 108 ? -15.850 -1.067 42.025 1.00 97.44 108 PRO A N 1
ATOM 865 C CA . PRO A 1 108 ? -16.399 0.289 41.907 1.00 97.44 108 PRO A CA 1
ATOM 866 C C . PRO A 1 108 ? -15.580 1.233 41.014 1.00 97.44 108 PRO A C 1
ATOM 868 O O . PRO A 1 108 ? -16.132 1.911 40.154 1.00 97.44 108 PRO A O 1
ATOM 871 N N . MET A 1 109 ? -14.251 1.219 41.153 1.00 96.06 109 MET A N 1
ATOM 872 C CA . MET A 1 109 ? -13.365 2.049 40.327 1.00 96.06 109 MET A CA 1
ATOM 873 C C . MET A 1 109 ? -13.343 1.620 38.854 1.00 96.06 109 MET A C 1
ATOM 875 O O . MET A 1 109 ? -13.341 2.468 37.967 1.00 96.06 109 MET A O 1
ATOM 879 N N . GLN A 1 110 ? -13.353 0.313 38.584 1.00 96.25 110 GLN A N 1
ATOM 880 C CA . GLN A 1 110 ? -13.397 -0.217 37.218 1.00 96.25 110 GLN A CA 1
ATOM 881 C C . GLN A 1 110 ? -14.745 0.062 36.557 1.00 96.25 110 GLN A C 1
ATOM 883 O O . GLN A 1 110 ? -14.784 0.386 35.376 1.00 96.25 110 GLN A O 1
ATOM 888 N N . ARG A 1 111 ? -15.839 -0.019 37.325 1.00 98.00 111 ARG A N 1
ATOM 889 C CA . ARG A 1 111 ? -17.185 0.299 36.853 1.00 98.00 111 ARG A CA 1
ATOM 890 C C . ARG A 1 111 ? -17.242 1.724 36.314 1.00 98.00 111 ARG A C 1
ATOM 892 O O . ARG A 1 111 ? -17.673 1.901 35.186 1.00 98.00 111 ARG A O 1
ATOM 899 N N . MET A 1 112 ? -16.766 2.711 37.079 1.00 97.25 112 MET A N 1
ATOM 900 C CA . MET A 1 112 ? -16.750 4.106 36.615 1.00 97.25 112 MET A CA 1
ATOM 901 C C . MET A 1 112 ? -15.914 4.279 35.341 1.00 97.25 112 MET A C 1
ATOM 903 O O . MET A 1 112 ? -16.328 4.986 34.428 1.00 97.25 112 MET A O 1
ATOM 907 N N . TYR A 1 113 ? -14.757 3.615 35.266 1.00 97.88 113 TYR A N 1
ATOM 908 C CA . TYR A 1 113 ? -13.878 3.682 34.100 1.00 97.88 113 TYR A CA 1
ATOM 909 C C . TYR A 1 113 ? -14.528 3.099 32.838 1.00 97.88 113 TYR A C 1
ATOM 911 O O . TYR A 1 113 ? -14.614 3.779 31.819 1.00 97.88 113 TYR A O 1
ATOM 919 N N . TYR A 1 114 ? -15.020 1.859 32.904 1.00 98.12 114 TYR A N 1
ATOM 920 C CA . TYR A 1 114 ? -15.642 1.211 31.749 1.00 98.12 114 TYR A CA 1
ATOM 921 C C . TYR A 1 114 ? -16.990 1.827 31.390 1.00 98.12 114 TYR A C 1
ATOM 923 O O . TYR A 1 114 ? -17.317 1.872 30.211 1.00 98.12 114 TYR A O 1
ATOM 931 N N . GLN A 1 115 ? -17.735 2.360 32.361 1.00 97.88 115 GLN A N 1
ATOM 932 C CA . GLN A 1 115 ? -18.950 3.117 32.079 1.00 97.88 115 GLN A CA 1
ATOM 933 C C . GLN A 1 115 ? -18.645 4.348 31.214 1.00 97.88 115 GLN A C 1
ATOM 935 O O . GLN A 1 115 ? -19.292 4.529 30.188 1.00 97.88 115 GLN A O 1
ATOM 940 N N . ALA A 1 116 ? -17.632 5.143 31.575 1.00 97.94 116 ALA A N 1
ATOM 941 C CA . ALA A 1 116 ? -17.232 6.303 30.776 1.00 97.94 116 ALA A CA 1
ATOM 942 C C . ALA A 1 116 ? -16.814 5.899 29.350 1.00 97.94 116 ALA A C 1
ATOM 944 O O . ALA A 1 116 ? -17.248 6.513 28.380 1.00 97.94 116 ALA A O 1
ATOM 945 N N . LEU A 1 117 ? -16.043 4.812 29.207 1.00 98.00 117 LEU A N 1
ATOM 946 C CA . LEU A 1 117 ? -15.662 4.298 27.887 1.00 98.00 117 LEU A CA 1
ATOM 947 C C . LEU A 1 117 ? -16.869 3.825 27.062 1.00 98.00 117 LEU A C 1
ATOM 949 O O . LEU A 1 117 ? -16.948 4.120 25.873 1.00 98.00 117 LEU A O 1
ATOM 953 N N . GLN A 1 118 ? -17.815 3.102 27.670 1.00 98.31 118 GLN A N 1
ATOM 954 C CA . GLN A 1 118 ? -19.031 2.654 26.986 1.00 98.31 118 GLN A CA 1
ATOM 955 C C . GLN A 1 118 ? -19.883 3.845 26.527 1.00 98.31 118 GLN A C 1
ATOM 957 O O . GLN A 1 118 ? -20.389 3.837 25.406 1.00 98.31 118 GLN A O 1
ATOM 962 N N . GLU A 1 119 ? -20.009 4.885 27.355 1.00 97.81 119 GLU A N 1
ATOM 963 C CA . GLU A 1 119 ? -20.716 6.121 27.006 1.00 97.81 119 GLU A CA 1
ATOM 964 C C . GLU A 1 119 ? -20.054 6.840 25.819 1.00 97.81 119 GLU A C 1
ATOM 966 O O . GLU A 1 119 ? -20.754 7.211 24.871 1.00 97.81 119 GLU A O 1
ATOM 971 N N . ASP A 1 120 ? -18.725 6.972 25.814 1.00 97.56 120 ASP A N 1
ATOM 972 C CA . ASP A 1 120 ? -17.970 7.574 24.707 1.00 97.56 120 ASP A CA 1
ATOM 973 C C . ASP A 1 120 ? -18.137 6.779 23.397 1.00 97.56 120 ASP A C 1
ATOM 975 O O . ASP A 1 120 ? -18.395 7.360 22.335 1.00 97.56 120 ASP A O 1
ATOM 979 N N . ILE A 1 121 ? -18.066 5.443 23.461 1.00 97.25 121 ILE A N 1
ATOM 980 C CA . ILE A 1 121 ? -18.286 4.559 22.304 1.00 97.25 121 ILE A CA 1
ATOM 981 C C . ILE A 1 121 ? -19.713 4.725 21.764 1.00 97.25 121 ILE A C 1
ATOM 983 O O . ILE A 1 121 ? -19.909 4.864 20.553 1.00 97.25 121 ILE A O 1
ATOM 987 N N . ILE A 1 122 ? -20.723 4.771 22.637 1.00 96.12 122 ILE A N 1
ATOM 988 C CA . ILE A 1 122 ? -22.119 4.989 22.231 1.00 96.12 122 ILE A CA 1
ATOM 989 C C . ILE A 1 122 ? -22.275 6.360 21.558 1.00 96.12 122 ILE A C 1
ATOM 991 O O . ILE A 1 122 ? -22.911 6.450 20.506 1.00 96.12 122 ILE A O 1
ATOM 995 N N . GLN A 1 123 ? -21.666 7.420 22.096 1.00 95.69 123 GLN A N 1
ATOM 996 C CA . GLN A 1 123 ? -21.706 8.755 21.485 1.00 95.69 123 GLN A CA 1
ATOM 997 C C . GLN A 1 123 ? -21.058 8.779 20.095 1.00 95.69 123 GLN A C 1
ATOM 999 O O . GLN A 1 123 ? -21.621 9.357 19.154 1.00 95.69 123 GLN A O 1
ATOM 1004 N N . LYS A 1 124 ? -19.906 8.119 19.939 1.00 93.94 124 LYS A N 1
ATOM 1005 C CA . LYS A 1 124 ? -19.226 7.939 18.649 1.00 93.94 124 LYS A CA 1
ATOM 1006 C C . LYS A 1 124 ? -20.136 7.227 17.645 1.00 93.94 124 LYS A C 1
ATOM 1008 O O . LYS A 1 124 ? -20.313 7.726 16.532 1.00 93.94 124 LYS A O 1
ATOM 1013 N N . LEU A 1 125 ? -20.783 6.130 18.044 1.00 92.00 125 LEU A N 1
ATOM 1014 C CA . LEU A 1 125 ? -21.736 5.404 17.198 1.00 92.00 125 LEU A CA 1
ATOM 1015 C C . LEU A 1 125 ? -22.935 6.284 16.819 1.00 92.00 125 LEU A C 1
ATOM 1017 O O . LEU A 1 125 ? -23.286 6.369 15.644 1.00 92.00 125 LEU A O 1
ATOM 1021 N N . MET A 1 126 ? -23.538 7.000 17.769 1.00 91.62 126 MET A N 1
ATOM 1022 C CA . MET A 1 126 ? -24.668 7.897 17.492 1.00 91.62 126 MET A CA 1
ATOM 1023 C C . MET A 1 126 ? -24.301 9.018 16.511 1.00 91.62 126 MET A C 1
ATOM 1025 O O . MET A 1 126 ? -25.117 9.383 15.662 1.00 91.62 126 MET A O 1
ATOM 1029 N N . SER A 1 127 ? -23.074 9.534 16.597 1.00 89.25 127 SER A N 1
ATOM 1030 C CA . SER A 1 127 ? -22.555 10.566 15.692 1.00 89.25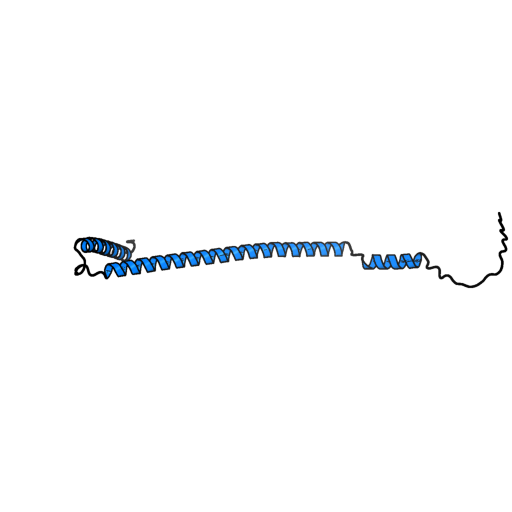 127 SER A CA 1
ATOM 1031 C C . SER A 1 127 ? -22.348 10.042 14.269 1.00 89.25 127 SER A C 1
ATOM 1033 O O . SER A 1 127 ? -22.596 10.766 13.314 1.00 89.25 127 SER A O 1
ATOM 1035 N N . GLN A 1 128 ? -21.967 8.773 14.109 1.00 81.62 128 GLN A N 1
ATOM 1036 C CA . GLN A 1 128 ? -21.847 8.130 12.795 1.00 81.62 128 GLN A CA 1
ATOM 1037 C C . GLN A 1 128 ? -23.213 7.855 12.140 1.00 81.62 128 GLN A C 1
ATOM 1039 O O . GLN A 1 128 ? -23.329 7.902 10.918 1.00 81.62 128 GLN A O 1
ATOM 1044 N N . HIS A 1 129 ? -24.255 7.589 12.937 1.00 72.31 129 HIS A N 1
ATOM 1045 C CA . HIS A 1 129 ? -25.614 7.335 12.436 1.00 72.31 129 HIS A CA 1
ATOM 1046 C C . HIS A 1 129 ? -26.387 8.624 12.110 1.00 72.31 129 HIS A C 1
ATOM 1048 O O . HIS A 1 129 ? -27.288 8.611 11.270 1.00 72.31 129 HIS A O 1
ATOM 1054 N N . ARG A 1 130 ? -26.038 9.752 12.741 1.00 65.62 130 ARG A N 1
ATOM 1055 C CA . ARG A 1 130 ? -26.493 11.086 12.331 1.00 65.62 130 ARG A CA 1
ATOM 1056 C C . ARG A 1 130 ? -25.613 11.566 11.176 1.00 65.62 130 ARG A C 1
ATOM 1058 O O . ARG A 1 130 ? -24.678 12.331 11.381 1.00 65.62 130 ARG A O 1
ATOM 1065 N N . GLY A 1 131 ? -25.897 11.079 9.968 1.00 56.09 131 GLY A N 1
ATOM 1066 C CA . GLY A 1 131 ? -25.261 11.574 8.743 1.00 56.09 131 GLY A CA 1
ATOM 1067 C C . GLY A 1 131 ? -25.347 13.107 8.614 1.00 56.09 131 GLY A C 1
ATOM 1068 O O . GLY A 1 131 ? -26.126 13.737 9.337 1.00 56.09 131 GLY A O 1
ATOM 1069 N N . PRO A 1 132 ? -24.560 13.723 7.711 1.00 55.41 132 PRO A N 1
ATOM 1070 C CA . PRO A 1 132 ? -24.490 15.174 7.593 1.00 55.41 132 PRO A CA 1
ATOM 1071 C C . PRO A 1 132 ? -25.896 15.739 7.383 1.00 55.41 132 PRO A C 1
ATOM 1073 O O . PRO A 1 132 ? -26.583 15.388 6.424 1.00 55.41 132 PRO A O 1
ATOM 1076 N N . THR A 1 133 ? -26.336 16.598 8.301 1.00 54.66 133 THR A N 1
ATOM 1077 C CA . THR A 1 133 ? -27.514 17.434 8.088 1.00 54.66 133 THR A CA 1
ATOM 1078 C C . THR A 1 133 ? -27.169 18.398 6.958 1.00 54.66 133 THR A C 1
ATOM 1080 O O . THR A 1 133 ? -26.419 19.350 7.181 1.00 54.66 133 THR A O 1
ATOM 1083 N N . HIS A 1 134 ? -27.624 18.074 5.746 1.00 44.31 134 HIS A N 1
ATOM 1084 C CA . HIS A 1 134 ? -27.622 18.984 4.602 1.00 44.31 134 HIS A CA 1
ATOM 1085 C C . HIS A 1 134 ? -28.497 20.209 4.870 1.00 44.31 134 HIS A C 1
ATOM 1087 O O . HIS A 1 134 ? -29.554 20.044 5.524 1.00 44.31 134 HIS A O 1
#

Radius of gyration: 49.52 Å; chains: 1; bounding box: 122×44×113 Å

Foldseek 3Di:
DDDDDDDDDDDDDDDPPPPCDVVVVVVVVVVVVVVVDDDPVNVVVVVVVVVVVVVVVVVVVVVVVVVVVVVVVVVVVVVVVVVVVVVVVVVVVVLVVLLPDDLVPDDPVVSVVSVVSVVVSVVVVVVVVPPDPD

Sequence (134 aa):
MDDFFIDLNDAAQGVGVGVVSESSMSGFASKKIELFKETEGERKARLDEIVTLEKVKVEEAREHRKMMLDIERERLALDKQRLHMEAEKKEKEEDERILAINLDQCLPMQRMYYQALQEDIIQKLMSQHRGPTH

Secondary structure (DSSP, 8-state):
---------------------HHHHHHHHHHHHHHT---HHHHHHHHHHHHHHHHHHHHHHHHHHHHHHHHHHHHHHHHHHHHHHHHHHHHHHHHHHHHT--GGGS-HHHHHHHHHHHHHHHHHHHHHHS----

Organism: Panicum miliaceum (NCBI:txid4540)

pLDDT: mean 81.3, std 22.62, range [35.03, 98.5]